Protein AF-A0A9X4PBX2-F1 (afdb_monomer)

pLDDT: mean 76.34, std 17.12, range [38.53, 95.31]

Mean predicted aligned error: 11.07 Å

Structure (mmCIF, N/CA/C/O backbone):
data_AF-A0A9X4PBX2-F1
#
_entry.id   AF-A0A9X4PBX2-F1
#
loop_
_atom_site.group_PDB
_atom_site.id
_atom_site.type_symbol
_atom_site.label_atom_id
_atom_site.label_alt_id
_atom_site.label_comp_id
_atom_site.label_asym_id
_atom_site.label_entity_id
_atom_site.label_seq_id
_atom_site.pdbx_PDB_ins_code
_atom_site.Cartn_x
_atom_site.Cartn_y
_atom_site.Cartn_z
_atom_site.occupancy
_atom_site.B_iso_or_equiv
_atom_site.auth_seq_id
_atom_site.auth_comp_id
_atom_site.auth_asym_id
_atom_site.auth_atom_id
_atom_site.pdbx_PDB_model_num
ATOM 1 N N . MET A 1 1 ? -28.812 0.331 -51.338 1.00 38.53 1 MET A N 1
ATOM 2 C CA . MET A 1 1 ? -28.359 1.700 -51.019 1.00 38.53 1 MET A CA 1
ATOM 3 C C . MET A 1 1 ? -28.186 1.801 -49.515 1.00 38.53 1 MET A C 1
ATOM 5 O O . MET A 1 1 ? -29.022 1.294 -48.783 1.00 38.53 1 MET A O 1
ATOM 9 N N . ILE A 1 2 ? -27.039 2.337 -49.109 1.00 45.66 2 ILE A N 1
ATOM 10 C CA . ILE A 1 2 ? -26.509 2.439 -47.746 1.00 45.66 2 ILE A CA 1
ATOM 11 C C . ILE A 1 2 ? -27.091 3.681 -47.05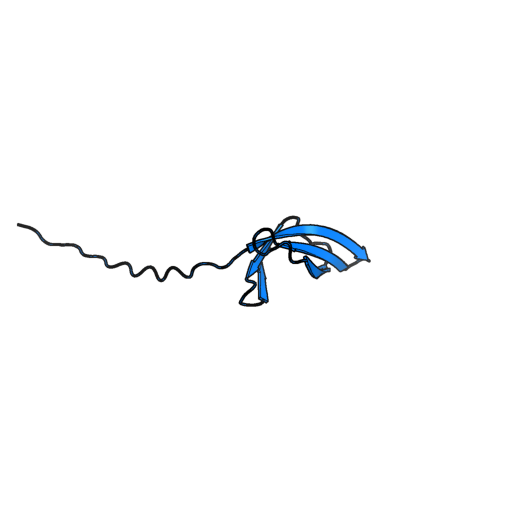3 1.00 45.66 2 ILE A C 1
ATOM 13 O O . ILE A 1 2 ? -27.165 4.738 -47.670 1.00 45.66 2 ILE A O 1
ATOM 17 N N . LEU A 1 3 ? -27.417 3.565 -45.767 1.00 51.94 3 LEU A N 1
ATOM 18 C CA . LEU A 1 3 ? -27.422 4.653 -44.777 1.00 51.94 3 LEU A CA 1
ATOM 19 C C . LEU A 1 3 ? -26.905 4.006 -43.479 1.00 51.94 3 LEU A C 1
ATOM 21 O O . LEU A 1 3 ? -27.651 3.343 -42.774 1.00 51.94 3 LEU A O 1
ATOM 25 N N . SER A 1 4 ? -25.594 3.780 -43.365 1.00 49.00 4 SER A N 1
ATOM 26 C CA . SER A 1 4 ? -24.599 4.674 -42.747 1.00 49.00 4 SER A CA 1
ATOM 27 C C . SER A 1 4 ? -24.988 5.101 -41.330 1.00 49.00 4 SER A C 1
ATOM 29 O O . SER A 1 4 ? -25.622 6.132 -41.126 1.00 49.00 4 SER A O 1
ATOM 31 N N . MET A 1 5 ? -24.587 4.288 -40.353 1.00 46.31 5 MET A N 1
ATOM 32 C CA . MET A 1 5 ? -24.616 4.616 -38.932 1.00 46.31 5 MET A CA 1
ATOM 33 C C . MET A 1 5 ? -23.159 4.714 -38.473 1.00 46.31 5 MET A C 1
ATOM 35 O O . MET A 1 5 ? -22.507 3.703 -38.231 1.00 46.31 5 MET A O 1
ATOM 39 N N . ALA A 1 6 ? -22.623 5.933 -38.433 1.00 54.50 6 ALA A N 1
ATOM 40 C CA . ALA A 1 6 ? -21.322 6.225 -37.845 1.00 54.50 6 ALA A CA 1
ATOM 41 C C . ALA A 1 6 ? -21.548 6.727 -36.414 1.00 54.50 6 ALA A C 1
ATOM 43 O O . ALA A 1 6 ? -21.767 7.915 -36.189 1.00 54.50 6 ALA A O 1
ATOM 44 N N . LEU A 1 7 ? -21.529 5.815 -35.443 1.00 56.53 7 LEU A N 1
ATOM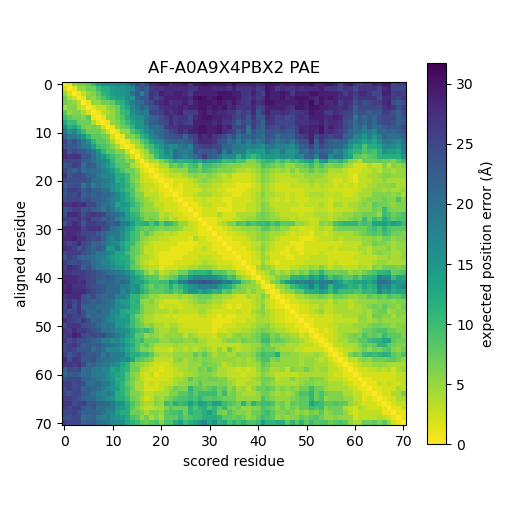 45 C CA . LEU A 1 7 ? -21.369 6.183 -34.039 1.00 56.53 7 LEU A CA 1
ATOM 46 C C . LEU A 1 7 ? -19.867 6.316 -33.772 1.00 56.53 7 LEU A C 1
ATOM 48 O O . LEU A 1 7 ? -19.179 5.330 -33.517 1.00 56.53 7 LEU A O 1
ATOM 52 N N . PHE A 1 8 ? -19.350 7.541 -33.868 1.00 45.91 8 PHE A N 1
ATOM 53 C CA . PHE A 1 8 ? -18.037 7.879 -33.327 1.00 45.91 8 PHE A CA 1
ATOM 54 C C . PHE A 1 8 ? -18.140 7.871 -31.798 1.00 45.91 8 PHE A C 1
ATOM 56 O O . PHE A 1 8 ? -18.473 8.879 -31.181 1.00 45.91 8 PHE A O 1
ATOM 63 N N . PHE A 1 9 ? -17.867 6.726 -31.174 1.00 46.12 9 PHE A N 1
ATOM 64 C CA . PHE A 1 9 ? -17.507 6.702 -29.763 1.00 46.12 9 PHE A CA 1
ATOM 65 C C . PHE A 1 9 ? -16.066 7.199 -29.663 1.00 46.12 9 PHE A C 1
ATOM 67 O O . PHE A 1 9 ? -15.115 6.435 -29.813 1.00 46.12 9 PHE A O 1
ATOM 74 N N . SER A 1 10 ? -15.890 8.499 -29.432 1.00 41.69 10 SER A N 1
ATOM 75 C CA . SER A 1 10 ? -14.669 9.003 -28.814 1.00 41.69 10 SER A CA 1
ATOM 76 C C . SER A 1 10 ? -14.655 8.499 -27.374 1.00 41.69 10 SER A C 1
ATOM 78 O O . SER A 1 10 ? -15.045 9.205 -26.444 1.00 41.69 10 SER A O 1
ATOM 80 N N . SER A 1 11 ? -14.262 7.241 -27.194 1.00 43.88 11 SER A N 1
ATOM 81 C CA . SER A 1 11 ? -13.769 6.758 -25.917 1.00 43.88 11 SER A CA 1
ATOM 82 C C . SER A 1 11 ? -12.556 7.625 -25.600 1.00 43.88 11 SER A C 1
ATOM 84 O O . SER A 1 11 ? -11.467 7.386 -26.119 1.00 43.88 11 SER A O 1
ATOM 86 N N . PHE A 1 12 ? -12.734 8.674 -24.797 1.00 52.19 12 PHE A N 1
ATOM 87 C CA . PHE A 1 12 ? -11.627 9.198 -24.014 1.00 52.19 12 PHE A CA 1
ATOM 88 C C . PHE A 1 12 ? -11.233 8.048 -23.094 1.00 52.19 12 PHE A C 1
ATOM 90 O O . PHE A 1 12 ? -11.806 7.868 -22.022 1.00 52.19 12 PHE A O 1
ATOM 97 N N . VAL A 1 13 ? -10.331 7.195 -23.575 1.00 42.12 13 VAL A N 1
ATOM 98 C CA . VAL A 1 13 ? -9.630 6.239 -22.737 1.00 42.12 13 VAL A CA 1
ATOM 99 C C . VAL A 1 13 ? -8.776 7.117 -21.837 1.00 42.12 13 VAL A C 1
ATOM 101 O O . VAL A 1 13 ? -7.673 7.515 -22.205 1.00 42.12 13 VAL A O 1
ATOM 104 N N . TYR A 1 14 ? -9.323 7.502 -20.684 1.00 47.53 14 TYR A N 1
ATOM 105 C CA . TYR A 1 14 ? -8.467 7.765 -19.545 1.00 47.53 14 TYR A CA 1
ATOM 106 C C . TYR A 1 14 ? -7.713 6.454 -19.360 1.00 47.53 14 TYR A C 1
ATOM 108 O O . TYR A 1 14 ? -8.313 5.440 -19.013 1.00 47.53 14 TYR A O 1
ATOM 116 N N . ALA A 1 15 ? -6.437 6.441 -19.745 1.00 46.03 15 ALA A N 1
ATOM 117 C CA . ALA A 1 15 ? -5.538 5.401 -19.300 1.00 46.03 15 ALA A CA 1
ATOM 118 C C . ALA A 1 15 ? -5.564 5.506 -17.777 1.00 46.03 15 ALA A C 1
ATOM 120 O O . ALA A 1 15 ? -5.050 6.452 -17.187 1.00 46.03 15 ALA A O 1
ATOM 121 N N . ASP A 1 16 ? -6.342 4.620 -17.179 1.00 60.59 16 ASP A N 1
ATOM 122 C CA . ASP A 1 16 ? -6.471 4.440 -15.753 1.00 60.59 16 ASP A CA 1
ATOM 123 C C . ASP A 1 16 ? -5.075 4.000 -15.275 1.00 60.59 16 ASP A C 1
ATOM 125 O O . ASP A 1 16 ? -4.750 2.816 -15.312 1.00 60.59 16 ASP A O 1
ATOM 129 N N . ASN A 1 17 ? -4.226 4.970 -14.903 1.00 72.06 17 ASN A N 1
ATOM 130 C CA . ASN A 1 17 ? -2.854 4.786 -14.406 1.00 72.06 17 ASN A CA 1
ATOM 131 C C . ASN A 1 17 ? -2.869 4.222 -12.974 1.00 72.06 17 ASN A C 1
ATOM 133 O O . ASN A 1 17 ? -2.261 4.766 -12.055 1.00 72.06 17 ASN A O 1
ATOM 137 N N . TRP A 1 18 ? -3.628 3.146 -12.774 1.00 79.88 18 TRP A N 1
ATOM 138 C CA . TRP A 1 18 ? -3.715 2.431 -11.513 1.00 79.88 18 TRP A CA 1
ATOM 139 C C . TRP A 1 18 ? -2.677 1.324 -11.506 1.00 79.88 18 TRP A C 1
ATOM 141 O O . TRP A 1 18 ? -2.797 0.333 -12.228 1.00 79.88 18 TRP A O 1
ATOM 151 N N . ASP A 1 19 ? -1.693 1.465 -10.632 1.00 84.62 19 ASP A N 1
ATOM 152 C CA . ASP A 1 19 ? -0.790 0.382 -10.300 1.00 84.62 19 ASP A CA 1
ATOM 153 C C . ASP A 1 19 ? -1.349 -0.415 -9.119 1.00 84.62 19 ASP A C 1
ATOM 155 O O . ASP A 1 19 ? -1.818 0.137 -8.119 1.00 84.62 19 ASP A O 1
ATOM 159 N N . SER A 1 20 ? -1.265 -1.742 -9.202 1.00 85.00 20 SER A N 1
ATOM 160 C CA . SER A 1 20 ? -1.538 -2.602 -8.052 1.00 85.00 20 SER A CA 1
ATOM 161 C C . SER A 1 20 ? -0.369 -2.539 -7.069 1.00 85.00 20 SER A C 1
ATOM 163 O O . SER A 1 20 ? 0.788 -2.783 -7.443 1.00 85.00 20 SER A O 1
ATOM 165 N N . ALA A 1 21 ? -0.672 -2.279 -5.802 1.00 88.00 21 ALA A N 1
ATOM 166 C CA . ALA A 1 21 ? 0.272 -2.372 -4.704 1.00 88.00 21 ALA A CA 1
ATOM 167 C C . ALA A 1 21 ? -0.143 -3.504 -3.759 1.00 88.00 21 ALA A C 1
ATOM 169 O O . ALA A 1 21 ? -1.303 -3.606 -3.364 1.00 88.00 21 ALA A O 1
ATOM 170 N N . TYR A 1 22 ? 0.806 -4.360 -3.395 1.00 90.06 22 TYR A N 1
ATOM 171 C CA . TYR A 1 22 ? 0.574 -5.476 -2.480 1.00 90.06 22 TYR A CA 1
ATOM 172 C C . TYR A 1 22 ? 1.098 -5.148 -1.086 1.00 90.06 22 TYR A C 1
ATOM 174 O O . TYR A 1 22 ? 2.084 -4.421 -0.929 1.00 90.06 22 TYR A O 1
ATOM 182 N N . LEU A 1 23 ? 0.426 -5.677 -0.069 1.00 91.25 23 LEU A N 1
ATOM 183 C CA . LEU A 1 23 ? 0.817 -5.505 1.322 1.00 91.25 23 LEU A CA 1
ATOM 184 C C . LEU A 1 23 ? 2.099 -6.302 1.604 1.00 91.25 23 LEU A C 1
ATOM 186 O O . LEU A 1 23 ? 2.125 -7.523 1.483 1.00 91.25 23 LEU A O 1
ATOM 190 N N . ASP A 1 24 ? 3.159 -5.600 1.990 1.00 92.62 24 ASP A N 1
ATOM 191 C CA . ASP A 1 24 ? 4.467 -6.169 2.326 1.00 92.62 24 ASP A CA 1
ATOM 192 C C . ASP A 1 24 ? 4.535 -6.517 3.819 1.00 92.62 24 ASP A C 1
ATOM 194 O O . ASP A 1 24 ? 4.902 -7.623 4.206 1.00 92.62 24 ASP A O 1
ATOM 198 N N . SER A 1 25 ? 4.139 -5.580 4.680 1.00 93.81 25 SER A N 1
ATOM 199 C CA . SER A 1 25 ? 4.083 -5.792 6.128 1.00 93.81 25 SER A CA 1
ATOM 200 C C . SER A 1 25 ? 3.083 -4.852 6.797 1.00 93.81 25 SER A C 1
ATOM 202 O O . SER A 1 25 ? 2.708 -3.815 6.250 1.00 93.81 25 SER A O 1
ATOM 204 N N . GLN A 1 26 ? 2.635 -5.214 8.001 1.00 93.38 26 GLN A N 1
ATOM 205 C CA . GLN A 1 26 ? 1.735 -4.388 8.802 1.00 93.38 26 GLN A CA 1
ATOM 206 C C . 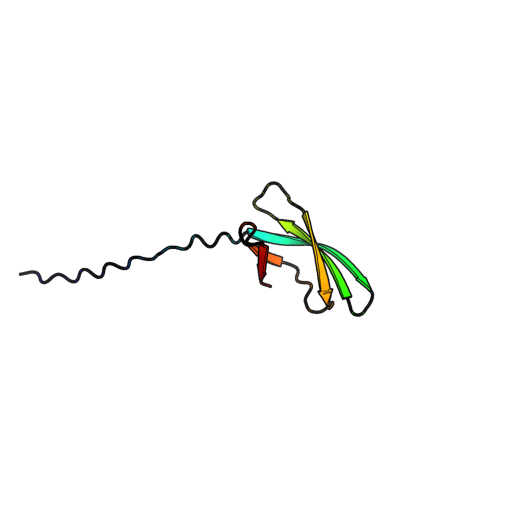GLN A 1 26 ? 2.172 -4.352 10.267 1.00 93.38 26 GLN A C 1
ATOM 208 O O . GLN A 1 26 ? 2.492 -5.380 10.863 1.00 93.38 26 GLN A O 1
ATOM 213 N N . GLU A 1 27 ? 2.129 -3.167 10.868 1.00 95.31 27 GLU A N 1
ATOM 214 C CA . GLU A 1 27 ? 2.350 -2.967 12.297 1.00 95.31 27 GLU A CA 1
ATOM 215 C C . GLU A 1 27 ? 1.096 -2.357 12.917 1.00 95.31 27 GLU A C 1
ATOM 217 O O . GLU A 1 27 ? 0.664 -1.265 12.546 1.00 95.31 27 GLU A O 1
ATOM 222 N N . CYS A 1 28 ? 0.484 -3.073 13.854 1.00 92.00 28 CYS A N 1
ATOM 223 C CA . CYS A 1 28 ? -0.816 -2.709 14.396 1.00 92.00 28 CYS A CA 1
ATOM 224 C C . CYS A 1 28 ? -0.721 -2.291 15.859 1.00 92.00 28 CYS A C 1
ATOM 226 O O . CYS A 1 28 ? -0.268 -3.056 16.709 1.00 92.00 28 CYS A O 1
ATOM 228 N N . ARG A 1 29 ? -1.266 -1.112 16.163 1.00 93.50 29 ARG A N 1
ATOM 229 C CA . ARG A 1 29 ? -1.521 -0.644 17.524 1.00 93.50 29 ARG A CA 1
ATOM 230 C C . ARG A 1 29 ? -2.951 -0.133 17.597 1.00 93.50 29 ARG A C 1
ATOM 232 O O . ARG A 1 29 ? -3.271 0.926 17.064 1.00 93.50 29 ARG A O 1
ATOM 239 N N . TYR A 1 30 ? -3.814 -0.919 18.236 1.00 84.25 30 TYR A N 1
ATOM 240 C CA . TYR A 1 30 ? -5.256 -0.678 18.259 1.00 84.25 30 TYR A CA 1
ATOM 241 C C . TYR A 1 30 ? -5.588 0.787 18.622 1.00 84.25 30 TYR A C 1
ATOM 243 O O . TYR A 1 30 ? -5.065 1.276 19.627 1.00 84.25 30 TYR A O 1
ATOM 251 N N . PRO A 1 31 ? -6.430 1.491 17.833 1.00 88.62 31 PRO A N 1
ATOM 252 C CA . PRO A 1 31 ? -7.268 0.993 16.727 1.00 88.62 31 PRO A CA 1
ATOM 253 C C . PRO A 1 31 ? -6.652 1.111 15.313 1.00 88.62 31 PRO A C 1
ATOM 255 O O . PRO A 1 31 ? -7.336 0.832 14.322 1.00 88.62 31 PRO A O 1
ATOM 258 N N . TYR A 1 32 ? -5.390 1.523 15.196 1.00 92.19 32 TYR A N 1
ATOM 259 C CA . TYR A 1 32 ? -4.734 1.817 13.921 1.00 92.19 32 TYR A CA 1
ATOM 260 C C . TYR A 1 32 ? -3.727 0.733 13.515 1.00 92.19 32 TYR A C 1
ATOM 262 O O . TYR A 1 32 ? -3.167 0.023 14.351 1.00 92.19 32 TYR A O 1
ATOM 270 N N . CYS A 1 33 ? -3.486 0.613 12.216 1.00 93.38 33 CYS A N 1
ATOM 271 C CA . CYS A 1 33 ? -2.389 -0.162 11.659 1.00 93.38 33 CYS A CA 1
ATOM 272 C C . CYS A 1 33 ? -1.628 0.694 10.652 1.00 93.38 33 CYS A C 1
ATOM 274 O O . CYS A 1 33 ? -2.226 1.410 9.849 1.00 93.38 33 CYS A O 1
ATOM 276 N N . ARG A 1 34 ? -0.303 0.596 10.704 1.00 94.56 34 ARG A N 1
ATOM 277 C CA . ARG A 1 34 ? 0.601 1.073 9.668 1.00 94.56 34 ARG A CA 1
ATOM 278 C C . ARG A 1 34 ? 0.812 -0.067 8.678 1.00 94.56 34 ARG A C 1
ATOM 280 O O . ARG A 1 34 ? 1.416 -1.074 9.034 1.00 94.56 34 ARG A O 1
ATOM 287 N N . CYS A 1 35 ? 0.298 0.095 7.469 1.00 92.44 35 CYS A N 1
ATOM 288 C CA . CYS A 1 35 ? 0.367 -0.868 6.377 1.00 92.44 35 CYS A CA 1
ATOM 289 C C . CYS A 1 35 ? 1.447 -0.401 5.398 1.00 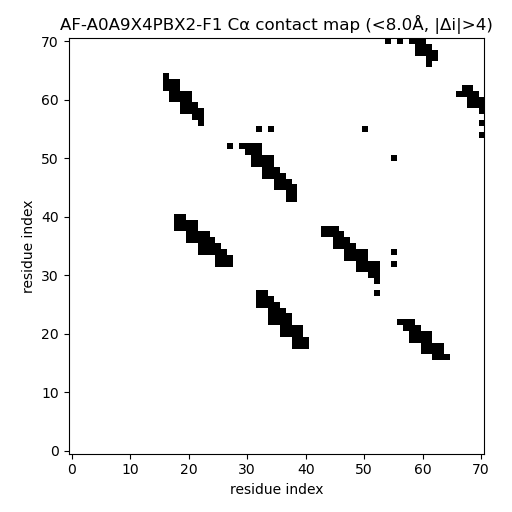92.44 35 CYS A C 1
ATOM 291 O O . CYS A 1 35 ? 1.423 0.754 4.968 1.00 92.44 35 CYS A O 1
ATOM 293 N N . ILE A 1 36 ? 2.416 -1.259 5.094 1.00 93.06 36 ILE A N 1
ATOM 294 C CA . ILE A 1 36 ? 3.505 -0.981 4.157 1.00 93.06 36 ILE A CA 1
ATOM 295 C C . ILE A 1 36 ? 3.187 -1.723 2.867 1.00 93.06 36 ILE A C 1
ATOM 297 O O . ILE A 1 36 ? 3.082 -2.948 2.877 1.00 93.06 36 ILE A O 1
ATOM 301 N N . TYR A 1 37 ? 3.036 -0.986 1.773 1.00 91.88 37 TYR A N 1
ATOM 302 C CA . TYR A 1 37 ? 2.711 -1.524 0.459 1.00 91.88 37 TYR A CA 1
ATOM 303 C C . TYR A 1 37 ? 3.895 -1.383 -0.492 1.00 91.88 37 TYR A C 1
ATOM 305 O O . TYR A 1 37 ? 4.665 -0.424 -0.400 1.00 91.88 37 TYR A O 1
ATOM 313 N N . THR A 1 38 ? 4.014 -2.329 -1.422 1.00 91.00 38 THR A N 1
ATOM 314 C CA . THR A 1 38 ? 4.997 -2.298 -2.510 1.00 91.00 38 THR A CA 1
ATOM 315 C C . THR A 1 38 ? 4.274 -2.296 -3.852 1.00 91.00 38 THR A C 1
ATOM 317 O O . THR A 1 38 ? 3.383 -3.114 -4.079 1.00 91.00 38 THR A O 1
ATOM 320 N N . VAL A 1 39 ? 4.650 -1.379 -4.743 1.00 89.19 39 VAL A N 1
ATOM 321 C CA . VAL A 1 39 ? 4.037 -1.224 -6.070 1.00 89.19 39 VAL A CA 1
ATOM 322 C C . VAL A 1 39 ? 4.712 -2.152 -7.082 1.00 89.19 39 VAL A C 1
ATOM 324 O O . VAL A 1 39 ? 5.933 -2.110 -7.245 1.00 89.19 39 VAL A O 1
ATOM 327 N N . GLY A 1 40 ? 3.921 -2.976 -7.777 1.00 77.50 40 GLY A N 1
ATOM 328 C CA . GLY A 1 40 ? 4.425 -4.018 -8.684 1.00 77.50 40 GLY A CA 1
ATOM 329 C C . GLY A 1 40 ? 4.961 -3.531 -10.040 1.00 77.50 40 GLY A C 1
ATOM 330 O O . GLY A 1 40 ? 5.739 -4.249 -10.661 1.00 77.50 40 GLY A O 1
ATOM 331 N N . GLY A 1 41 ? 4.588 -2.331 -10.501 1.00 66.56 41 GLY A N 1
ATOM 332 C CA . GLY A 1 41 ? 4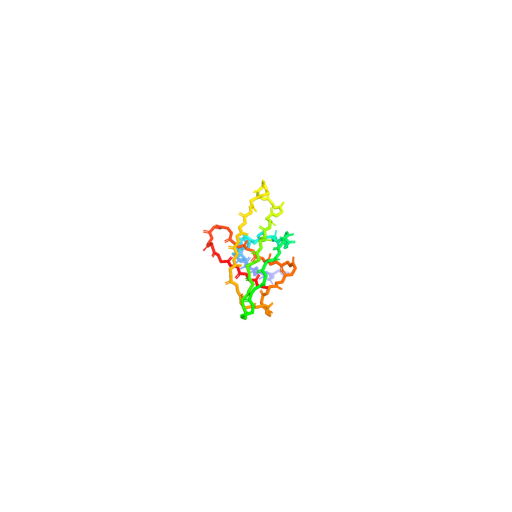.941 -1.823 -11.840 1.00 66.56 41 GLY A CA 1
ATOM 333 C C . GLY A 1 41 ? 6.132 -0.858 -11.895 1.00 66.56 41 GLY A C 1
ATOM 334 O O . GLY A 1 41 ? 6.843 -0.802 -12.895 1.00 66.56 41 GLY A O 1
ATOM 335 N N . SER A 1 42 ? 6.408 -0.142 -10.801 1.00 59.75 42 SER A N 1
ATOM 336 C CA . SER A 1 42 ? 7.290 1.038 -10.792 1.00 59.75 42 SER A CA 1
ATOM 337 C C . SER A 1 42 ? 8.556 0.823 -9.956 1.00 59.75 42 SER A C 1
ATOM 339 O O . SER A 1 42 ? 8.809 1.527 -8.979 1.00 59.75 42 SER A O 1
ATOM 341 N N . GLY A 1 43 ? 9.346 -0.202 -10.290 1.00 61.06 43 GLY A N 1
ATOM 342 C CA . GLY A 1 43 ? 10.675 -0.413 -9.692 1.00 61.06 43 GLY A CA 1
ATOM 343 C C . GLY A 1 43 ? 10.685 -0.792 -8.203 1.00 61.06 43 GLY A C 1
ATOM 344 O O . GLY A 1 43 ? 11.710 -0.629 -7.545 1.00 61.06 43 GLY A O 1
ATOM 345 N N . GLY A 1 44 ? 9.569 -1.294 -7.662 1.00 74.44 44 GLY A N 1
ATOM 346 C CA . GLY A 1 44 ? 9.485 -1.731 -6.264 1.00 74.44 44 GLY A CA 1
ATOM 347 C C . GLY A 1 44 ? 9.384 -0.584 -5.256 1.00 74.44 44 GLY A C 1
ATOM 348 O O . GLY A 1 44 ? 9.869 -0.711 -4.130 1.00 74.44 44 GLY A O 1
ATOM 349 N N . PHE A 1 45 ? 8.771 0.539 -5.643 1.00 84.12 45 PHE A N 1
ATOM 350 C CA . PHE A 1 45 ? 8.490 1.644 -4.729 1.00 84.12 45 PHE A CA 1
ATOM 351 C C . PHE A 1 45 ? 7.665 1.165 -3.527 1.00 84.12 45 PHE A C 1
ATOM 353 O O . PHE A 1 45 ? 6.618 0.530 -3.687 1.00 84.12 45 PHE A O 1
ATOM 360 N N . LYS A 1 46 ? 8.144 1.488 -2.321 1.00 88.56 46 LYS A N 1
ATOM 361 C CA . LYS A 1 46 ? 7.457 1.195 -1.063 1.00 88.56 46 LYS A CA 1
ATOM 362 C C . LYS A 1 46 ? 6.887 2.470 -0.468 1.00 88.56 46 LYS A C 1
ATOM 364 O O . LYS A 1 46 ? 7.594 3.468 -0.347 1.00 88.56 46 LYS A O 1
ATOM 369 N N . PHE A 1 47 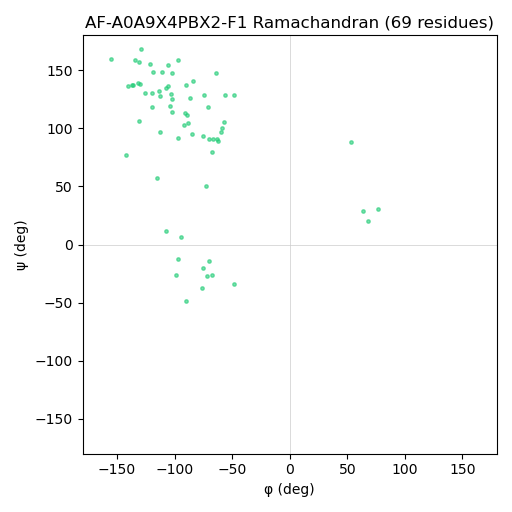? 5.646 2.406 -0.009 1.00 86.38 47 PHE A N 1
ATOM 370 C CA . PHE A 1 47 ? 5.038 3.467 0.786 1.00 86.38 47 PHE A CA 1
ATOM 371 C C . PHE A 1 47 ? 4.318 2.879 1.991 1.00 86.38 47 PHE A C 1
ATOM 373 O O . PHE A 1 47 ? 3.986 1.695 2.032 1.00 86.38 47 PHE A O 1
ATOM 380 N N . ASN A 1 48 ? 4.105 3.710 3.005 1.00 90.56 48 ASN A N 1
ATOM 381 C CA . ASN A 1 48 ? 3.345 3.326 4.180 1.00 90.56 48 ASN A CA 1
ATOM 382 C C . ASN A 1 48 ? 2.113 4.212 4.324 1.00 90.56 48 ASN A C 1
ATOM 384 O O . ASN A 1 48 ? 2.105 5.379 3.939 1.00 90.56 48 ASN A O 1
ATOM 388 N N . ILE A 1 49 ? 1.062 3.630 4.882 1.00 88.56 49 ILE A N 1
ATOM 389 C CA . ILE A 1 49 ? -0.177 4.325 5.187 1.00 88.56 49 ILE A CA 1
ATOM 390 C C . ILE A 1 49 ? -0.650 3.888 6.568 1.00 88.56 49 ILE A C 1
ATOM 392 O O . ILE A 1 49 ? -0.573 2.714 6.926 1.00 88.56 49 ILE A O 1
ATOM 396 N N . THR A 1 50 ? -1.112 4.843 7.373 1.00 91.31 50 THR A N 1
ATOM 397 C CA . THR A 1 50 ? -1.722 4.548 8.673 1.00 91.31 50 THR A CA 1
ATOM 398 C C . THR A 1 50 ? -3.232 4.653 8.540 1.00 91.31 50 THR A C 1
ATOM 400 O O . THR A 1 50 ? -3.764 5.736 8.314 1.00 91.31 50 THR A O 1
ATOM 403 N N . VAL A 1 51 ? -3.922 3.528 8.688 1.00 88.94 51 VAL A N 1
ATOM 404 C CA . VAL A 1 51 ? -5.384 3.423 8.577 1.00 88.94 51 VAL A CA 1
ATOM 405 C C . VAL A 1 51 ? -5.954 2.702 9.796 1.00 88.94 51 VAL A C 1
ATOM 407 O O . VAL A 1 51 ? -5.210 2.135 10.600 1.00 88.94 51 VAL A O 1
ATOM 410 N N . ARG A 1 52 ? -7.280 2.711 9.994 1.00 88.38 52 ARG A N 1
ATOM 411 C CA . ARG A 1 52 ? -7.870 1.797 10.992 1.00 88.38 52 ARG A CA 1
ATOM 412 C C . ARG A 1 52 ? -7.628 0.363 10.543 1.00 88.38 52 ARG A C 1
ATOM 414 O O . ARG A 1 52 ? -7.660 0.087 9.349 1.00 88.38 52 ARG A O 1
ATOM 421 N N . LYS A 1 53 ? -7.455 -0.551 11.501 1.00 82.88 53 LYS A N 1
ATOM 422 C CA . LYS A 1 53 ? -7.145 -1.965 11.224 1.00 82.88 53 LYS A CA 1
ATOM 423 C C . LYS A 1 53 ? -8.061 -2.613 10.171 1.00 82.88 53 LYS A C 1
ATOM 425 O O . LYS A 1 53 ? -7.591 -3.442 9.408 1.00 82.88 53 LYS A O 1
ATOM 430 N N . SER A 1 54 ? -9.337 -2.228 10.121 1.00 84.31 54 SER A N 1
ATOM 431 C CA . SER A 1 54 ? -10.329 -2.740 9.16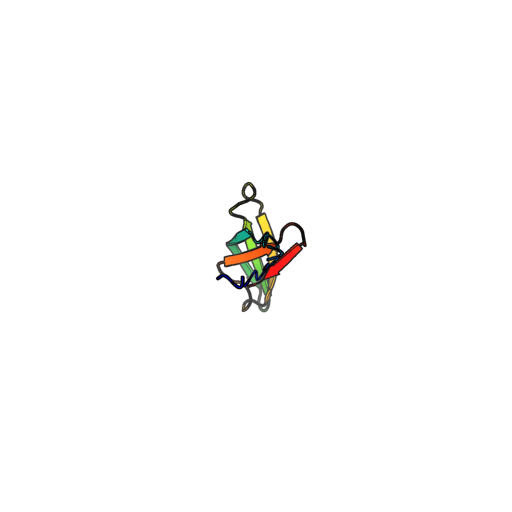6 1.00 84.31 54 SER A CA 1
ATOM 432 C C . SER A 1 54 ? -10.124 -2.303 7.709 1.00 84.31 54 SER A C 1
ATOM 434 O O . SER A 1 54 ? -10.763 -2.874 6.841 1.00 84.31 54 SER A O 1
ATOM 436 N N . PHE A 1 55 ? -9.283 -1.299 7.447 1.00 84.88 55 PHE A N 1
ATOM 437 C CA . PHE A 1 55 ? -8.991 -0.764 6.108 1.00 84.88 55 PHE A CA 1
ATOM 438 C C . PHE A 1 55 ? -7.588 -1.147 5.609 1.00 84.88 55 PHE A C 1
ATOM 440 O O . PHE A 1 55 ? -7.076 -0.551 4.671 1.00 84.88 55 PHE A O 1
ATOM 447 N N . CYS A 1 56 ? -6.903 -2.069 6.289 1.00 86.81 56 CYS A N 1
ATOM 448 C CA . CYS A 1 56 ? -5.644 -2.617 5.797 1.00 86.81 56 CYS A CA 1
ATOM 449 C C . CYS A 1 56 ? -5.981 -3.822 4.904 1.00 86.81 56 CYS A C 1
ATOM 451 O O . CYS A 1 56 ? -6.376 -4.864 5.430 1.00 86.81 56 CYS A O 1
ATOM 453 N N . SER A 1 57 ? -5.879 -3.666 3.583 1.00 84.19 57 SER A N 1
ATOM 454 C CA . SER A 1 57 ? -6.143 -4.722 2.599 1.00 84.19 57 SER A CA 1
ATOM 455 C C . SER A 1 57 ? -4.847 -5.402 2.144 1.00 84.19 57 SER A C 1
ATOM 457 O O . SER A 1 57 ? -3.752 -4.862 2.280 1.00 84.19 57 SER A O 1
ATOM 459 N N . SER A 1 58 ? -4.949 -6.620 1.607 1.00 81.69 58 SER A N 1
ATOM 460 C CA . SER A 1 58 ? -3.798 -7.337 1.039 1.00 81.69 58 SER A CA 1
ATOM 461 C C . SER A 1 58 ? -3.329 -6.740 -0.291 1.00 81.69 58 SER A C 1
ATOM 463 O O . SER A 1 58 ? -2.154 -6.874 -0.635 1.00 81.69 58 SER A O 1
ATOM 465 N N . ILE A 1 59 ? -4.231 -6.097 -1.037 1.00 83.06 59 ILE A N 1
ATOM 466 C CA . ILE A 1 59 ? -3.957 -5.442 -2.319 1.00 83.06 59 ILE A CA 1
ATOM 467 C C . ILE A 1 59 ? -4.759 -4.145 -2.352 1.00 83.06 59 ILE A C 1
ATOM 469 O O . ILE A 1 59 ? -5.931 -4.151 -1.989 1.00 83.06 59 ILE A O 1
ATOM 473 N N . ILE A 1 60 ? -4.131 -3.064 -2.804 1.00 87.50 60 ILE A N 1
ATOM 474 C CA . ILE A 1 60 ? -4.788 -1.785 -3.087 1.00 87.50 60 ILE A CA 1
ATOM 475 C C . ILE A 1 60 ? -4.375 -1.295 -4.471 1.00 87.50 60 ILE A C 1
ATOM 477 O O . ILE A 1 60 ? -3.310 -1.656 -4.980 1.00 87.50 60 ILE A O 1
ATOM 481 N N . TYR A 1 61 ? -5.199 -0.447 -5.071 1.00 85.50 61 TYR A N 1
ATOM 482 C CA . TYR A 1 61 ? -4.883 0.206 -6.335 1.00 85.50 61 TYR A CA 1
ATOM 483 C C . TYR A 1 61 ? -4.479 1.647 -6.061 1.00 85.50 61 TYR A C 1
ATOM 485 O O . TYR A 1 61 ? -5.181 2.372 -5.355 1.00 85.50 61 TYR A O 1
ATOM 493 N N . VAL A 1 62 ? -3.348 2.069 -6.614 1.00 82.06 62 VAL A N 1
ATOM 494 C CA . VAL A 1 62 ? -2.785 3.401 -6.388 1.00 82.06 62 VAL A CA 1
ATOM 495 C C . VAL A 1 62 ? -2.540 4.074 -7.725 1.00 82.06 62 VAL A C 1
ATOM 497 O O . VAL A 1 62 ? -1.908 3.505 -8.608 1.00 82.06 62 VAL A O 1
ATOM 500 N N . ASP A 1 63 ? -3.016 5.301 -7.848 1.00 85.56 63 ASP A N 1
ATOM 501 C CA . ASP A 1 63 ? -2.658 6.222 -8.914 1.00 85.56 63 ASP A CA 1
ATOM 502 C C . ASP A 1 63 ? -1.472 7.068 -8.427 1.00 85.56 63 ASP A C 1
ATOM 504 O O . ASP A 1 63 ? -1.627 7.969 -7.592 1.00 85.56 63 ASP A O 1
ATOM 508 N N . LEU A 1 64 ? -0.267 6.730 -8.899 1.00 76.75 64 LEU A N 1
ATOM 509 C CA . LEU A 1 64 ? 0.981 7.399 -8.509 1.00 76.75 64 LEU A CA 1
ATOM 510 C C . LEU A 1 64 ? 1.060 8.847 -9.008 1.00 76.75 64 LEU A C 1
ATOM 512 O O . LEU A 1 64 ? 1.736 9.664 -8.384 1.00 76.75 64 LEU A O 1
ATOM 516 N N . GLU A 1 65 ? 0.372 9.181 -10.099 1.00 80.88 65 GLU A N 1
ATOM 517 C CA . GLU A 1 65 ? 0.379 10.535 -10.657 1.00 80.88 65 GLU A CA 1
ATO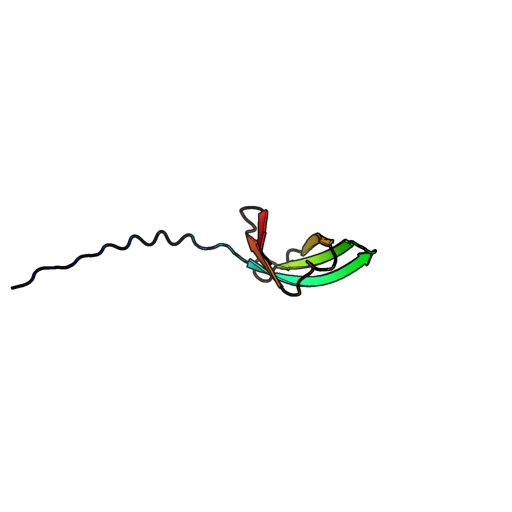M 518 C C . GLU A 1 65 ? -0.491 11.479 -9.831 1.00 80.88 65 GLU A C 1
ATOM 520 O O . GLU A 1 65 ? -0.150 12.647 -9.629 1.00 80.88 65 GLU A O 1
ATOM 525 N N . ARG A 1 66 ? -1.623 10.972 -9.336 1.00 79.25 66 ARG A N 1
ATOM 526 C CA . ARG A 1 66 ? -2.598 11.761 -8.575 1.00 79.25 66 ARG A CA 1
ATOM 527 C C . ARG A 1 66 ? -2.435 11.622 -7.064 1.00 79.25 66 ARG A C 1
ATOM 529 O O . ARG A 1 66 ? -3.055 12.389 -6.329 1.00 79.25 66 ARG A O 1
ATOM 536 N N . GLY A 1 67 ? -1.642 10.658 -6.593 1.00 73.94 67 GLY A N 1
ATOM 537 C CA . GLY A 1 67 ? -1.500 10.342 -5.170 1.00 73.94 67 GLY A CA 1
ATOM 538 C C . GLY A 1 67 ? -2.805 9.842 -4.542 1.00 73.94 67 GLY A C 1
ATOM 539 O O . GLY A 1 67 ? -3.049 10.071 -3.358 1.00 73.94 67 GLY A O 1
ATOM 540 N N . VAL A 1 68 ? -3.668 9.210 -5.341 1.00 80.00 68 VAL A N 1
ATOM 541 C CA . VAL A 1 68 ? -4.970 8.685 -4.912 1.00 80.00 68 VAL A CA 1
ATOM 542 C C . VAL A 1 68 ? -4.872 7.169 -4.826 1.00 80.00 68 VAL A C 1
ATOM 544 O O . VAL A 1 68 ? -4.346 6.534 -5.729 1.00 80.00 68 VAL A O 1
ATOM 547 N N . TRP A 1 69 ? -5.413 6.567 -3.772 1.00 81.31 69 TRP A N 1
ATOM 548 C CA . TRP A 1 69 ? -5.546 5.114 -3.666 1.00 81.31 69 TRP A CA 1
ATOM 549 C C . TRP A 1 69 ? -7.008 4.710 -3.489 1.00 81.31 69 TRP A C 1
ATOM 551 O O . TRP A 1 69 ? -7.839 5.492 -3.017 1.00 81.31 69 TRP A O 1
ATOM 561 N N . LYS A 1 70 ? -7.316 3.476 -3.876 1.00 77.50 70 LYS A N 1
ATOM 562 C CA . LYS A 1 70 ? -8.598 2.806 -3.671 1.00 77.50 70 LYS A CA 1
ATOM 563 C C . LYS A 1 70 ? -8.331 1.416 -3.101 1.00 77.50 70 LYS A C 1
ATOM 565 O O . LYS A 1 70 ? -7.373 0.761 -3.513 1.00 77.50 70 LYS A O 1
ATOM 570 N N . ASP A 1 71 ? -9.161 1.031 -2.136 1.00 65.44 71 ASP A N 1
ATOM 571 C CA . ASP A 1 71 ? -9.209 -0.335 -1.602 1.00 65.44 71 ASP A CA 1
ATOM 572 C C . ASP A 1 71 ? -9.882 -1.271 -2.617 1.00 65.44 71 ASP A C 1
ATOM 574 O O . ASP A 1 71 ? -10.879 -0.824 -3.241 1.00 65.44 71 ASP A O 1
#

Organism: NCBI:txid256731

Solvent-accessible surface area (backbone atoms only — not comparable to full-atom values): 4485 Å² total; per-residue (Å²): 138,88,84,86,83,84,81,82,76,80,72,78,71,71,77,75,64,60,40,56,24,38,54,74,50,74,51,75,54,90,71,35,22,41,38,30,32,33,30,77,78,66,88,61,47,70,50,74,46,79,39,48,55,91,71,66,60,68,55,35,40,32,23,78,90,77,74,46,73,46,120

Foldseek 3Di:
DDDDDDPPPPPPPPVPQWFKWFFPDWDDDPQKIWTWTFTDPDPGDIDIDIDGPVPRDRIWIANPVVRDIGD

Sequence (71 aa):
MILSMALFFSSFVYADNWDSAYLDSQECRYPYCRCIYTVGGSGGFKFNITVRKSFCSSIIYVDLERGVWKD

Secondary structure (DSSP, 8-state):
-----------------EEEEEEEEEEEETTEEEEEEEETTTTT-EEEEEEEGGG--SEEEEETTTTEEE-

Radius of gyration: 19.27 Å; Cα contacts (8 Å, |Δi|>4): 111; chains: 1; bounding box: 39×19×69 Å

Nearest PDB structures (foldseek):
  1o7l-assembly2_D  TM=6.112E-01  e=2.234E-01  Escherichia coli
  8jvv-assembly1_A  TM=5.435E-01  e=1.337E+00  synthetic construct
  8zx1-assembly1_D  TM=8.084E-01  e=7.565E+00  Escherichia coli
  3cje-assembly1_A-2  TM=6.505E-01  e=6.049E+00  Jannaschia sp. CCS1
  4fyd-as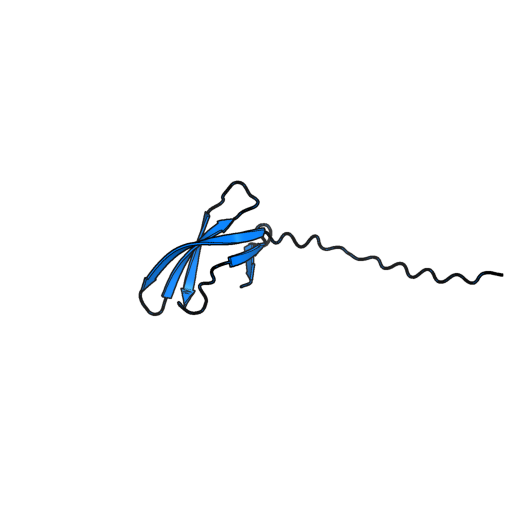sembly2_B  TM=4.660E-01  e=2.924E+00  Saccharomyces cerevisiae S288C